Protein AF-A0A838HYB8-F1 (afdb_monomer_lite)

Sequence (153 aa):
MPITRRRFLTATGSLVGAGVVSPLLGRIPAWADATADLRPISMAMHIHASFSEGIGSMEAQLTQAAANQVDVVWWSEHDWRMSAYGYRGVVHFDAMTEKEDGLPWTWVPRTSGSLSESSGRIVTTPSSPLDPSVPGSLRVTATSKGSSVAVNR

pLDDT: mean 75.1, std 18.92, range [33.0, 96.12]

Secondary structure (DSSP, 8-state):
-PPPGGGTTTS-S-----S---S-S---PPPP---TT-----EEEEE--TTTSSS--HHHHHHHHHHTT-SEEEE---HHHHHHTT-------SSSEEEETTEEEE------SSEEEEEEEEESSS--TT-SSS--EEEEEEEESS-------

Foldseek 3Di:
DDDDPVVVPPPPDDDDDDDDDDPPPDPPDDQPPDPVPDDGAAEAAEDEAPQADDDHHPVNVVVVCVVVVHRYYHYDHDCPSVVVVQPAPDDQLPDQWDDGPNDTDHNDDDDDDAWPDKDKHKDQPPFDPPDPDSHIDIDIDTHHPDDDDDDDD

Structure (mmCIF, N/CA/C/O backbone):
data_AF-A0A838HYB8-F1
#
_entry.id   AF-A0A838HYB8-F1
#
loop_
_atom_site.group_PDB
_atom_site.id
_atom_site.type_symbol
_atom_site.label_atom_id
_atom_site.label_alt_id
_atom_site.label_comp_id
_atom_site.label_asym_id
_atom_site.label_entity_id
_atom_site.label_seq_id
_atom_site.pdbx_PDB_ins_code
_atom_site.Cartn_x
_atom_site.Cartn_y
_atom_site.Cartn_z
_atom_site.occupancy
_atom_site.B_iso_or_equiv
_atom_site.auth_seq_id
_atom_site.auth_comp_id
_atom_site.auth_asym_id
_atom_site.auth_atom_id
_atom_site.pdbx_PDB_model_num
ATOM 1 N N . MET A 1 1 ? 45.930 -5.696 3.471 1.00 39.53 1 MET A N 1
ATOM 2 C CA . MET A 1 1 ? 46.522 -5.731 2.112 1.00 39.53 1 MET A CA 1
ATOM 3 C C . MET A 1 1 ? 45.408 -6.018 1.114 1.00 39.53 1 MET A C 1
ATOM 5 O O . MET A 1 1 ? 44.707 -6.997 1.343 1.00 39.53 1 MET A O 1
ATOM 9 N N . PRO A 1 2 ? 45.174 -5.199 0.072 1.00 38.62 2 PRO A N 1
ATOM 10 C CA . PRO A 1 2 ? 44.064 -5.438 -0.843 1.00 38.62 2 PRO A CA 1
ATOM 11 C C . PRO A 1 2 ? 44.451 -6.504 -1.876 1.00 38.62 2 PRO A C 1
ATOM 13 O O . PRO A 1 2 ? 45.508 -6.430 -2.504 1.00 38.62 2 PRO A O 1
ATOM 16 N N . ILE A 1 3 ? 43.596 -7.508 -2.047 1.00 47.81 3 ILE A N 1
ATOM 17 C CA . ILE A 1 3 ? 43.774 -8.561 -3.050 1.00 47.81 3 ILE A CA 1
ATOM 18 C C . ILE A 1 3 ? 43.253 -8.023 -4.387 1.00 47.81 3 ILE A C 1
ATOM 20 O O . ILE A 1 3 ? 42.082 -7.680 -4.516 1.00 47.81 3 ILE A O 1
ATOM 24 N N . THR A 1 4 ? 44.128 -7.917 -5.386 1.00 60.09 4 THR A N 1
ATOM 25 C CA . THR A 1 4 ? 43.787 -7.433 -6.734 1.00 60.09 4 THR A CA 1
ATOM 26 C C . THR A 1 4 ? 43.561 -8.594 -7.706 1.00 60.09 4 THR A C 1
ATOM 28 O O . THR A 1 4 ? 44.244 -9.619 -7.643 1.00 60.09 4 THR A O 1
ATOM 31 N N . ARG A 1 5 ? 42.632 -8.393 -8.658 1.00 55.97 5 ARG A N 1
ATOM 32 C CA . ARG A 1 5 ? 42.111 -9.371 -9.646 1.00 55.97 5 ARG A CA 1
ATOM 33 C C . ARG A 1 5 ? 43.174 -10.175 -10.414 1.00 55.97 5 ARG A C 1
ATOM 35 O O . ARG A 1 5 ? 42.889 -11.267 -10.891 1.00 55.97 5 ARG A O 1
ATOM 42 N N . ARG A 1 6 ? 44.410 -9.677 -10.508 1.00 47.44 6 ARG A N 1
ATOM 43 C CA . ARG A 1 6 ? 45.518 -10.338 -11.217 1.00 47.44 6 ARG A CA 1
ATOM 44 C C . ARG A 1 6 ? 46.137 -11.529 -10.483 1.00 47.44 6 ARG A C 1
ATOM 46 O O . ARG A 1 6 ? 46.764 -12.344 -11.142 1.00 47.44 6 ARG A O 1
ATOM 53 N N . ARG A 1 7 ? 45.958 -11.662 -9.163 1.00 46.03 7 ARG A N 1
ATOM 54 C CA . ARG A 1 7 ? 46.502 -12.803 -8.397 1.00 46.03 7 ARG A CA 1
ATOM 55 C C . ARG A 1 7 ? 45.581 -14.024 -8.337 1.00 46.03 7 ARG A C 1
ATOM 57 O O . ARG A 1 7 ? 46.037 -15.084 -7.933 1.00 46.03 7 ARG A O 1
ATOM 64 N N . PHE A 1 8 ? 44.323 -13.904 -8.765 1.00 49.38 8 PHE A N 1
ATOM 65 C CA . PHE A 1 8 ? 43.391 -15.038 -8.784 1.00 49.38 8 PHE A CA 1
ATOM 66 C C . PHE A 1 8 ? 43.544 -15.912 -10.044 1.00 49.38 8 PHE A C 1
ATOM 68 O O . PHE A 1 8 ? 43.285 -17.107 -10.002 1.00 49.38 8 PHE A O 1
ATOM 75 N N . LEU A 1 9 ? 44.030 -15.342 -11.153 1.00 46.84 9 LEU A N 1
ATOM 76 C CA . LEU A 1 9 ? 44.108 -16.029 -12.451 1.00 46.84 9 LEU A CA 1
ATOM 77 C C . LEU A 1 9 ? 45.409 -16.814 -12.698 1.00 46.84 9 LEU A C 1
ATOM 79 O O . LEU A 1 9 ? 45.526 -17.470 -13.724 1.00 46.84 9 LEU A O 1
ATOM 83 N N . THR A 1 10 ? 46.388 -16.780 -11.788 1.00 40.00 10 THR A N 1
ATOM 84 C CA . THR A 1 10 ? 47.662 -17.513 -11.965 1.00 40.00 10 THR A CA 1
ATOM 85 C C . THR A 1 10 ? 47.706 -18.859 -11.227 1.00 40.00 10 THR A C 1
ATOM 87 O O . THR A 1 10 ? 48.697 -19.571 -11.330 1.00 40.00 10 THR A O 1
ATOM 90 N N . ALA A 1 11 ? 46.649 -19.245 -10.503 1.00 41.09 11 ALA A N 1
ATOM 91 C CA . ALA A 1 11 ? 46.620 -20.487 -9.717 1.00 41.09 11 ALA A CA 1
ATOM 92 C C . ALA A 1 11 ? 45.979 -21.690 -10.443 1.00 41.09 11 ALA A C 1
ATOM 94 O O . ALA A 1 11 ? 45.795 -22.743 -9.839 1.00 41.09 11 ALA A O 1
ATOM 95 N N . THR A 1 12 ? 45.637 -21.564 -11.728 1.00 45.94 12 THR A N 1
ATOM 96 C CA . THR A 1 12 ? 45.002 -22.633 -12.524 1.00 45.94 12 THR A CA 1
ATOM 97 C C . THR A 1 12 ? 45.926 -23.065 -13.660 1.00 45.94 12 THR A C 1
ATOM 99 O O . THR A 1 12 ? 45.628 -22.920 -14.839 1.00 45.94 12 THR A O 1
ATOM 102 N N . GLY A 1 13 ? 47.108 -23.557 -13.302 1.00 43.03 13 GLY A N 1
ATOM 103 C CA . GLY A 1 13 ? 48.077 -24.063 -14.265 1.00 43.03 13 GLY A CA 1
ATOM 104 C C . GLY A 1 13 ? 48.825 -25.259 -13.703 1.00 43.03 13 GLY A C 1
ATOM 105 O O . GLY A 1 13 ? 49.818 -25.078 -13.010 1.00 43.03 13 GLY A O 1
ATOM 106 N N . SER A 1 14 ? 48.386 -26.454 -14.106 1.00 44.38 14 SER A N 1
ATOM 107 C CA . SER A 1 14 ? 49.085 -27.749 -13.997 1.00 44.38 14 SER A CA 1
ATOM 108 C C . SER A 1 14 ? 48.847 -28.557 -12.717 1.00 44.38 14 SER A C 1
ATOM 110 O O . SER A 1 14 ? 49.576 -28.422 -11.745 1.00 44.38 14 SER A O 1
ATOM 112 N N . LEU A 1 15 ? 47.894 -29.494 -12.778 1.00 40.97 15 LEU A N 1
ATOM 113 C CA . LEU A 1 15 ? 47.972 -30.794 -12.098 1.00 40.97 15 LEU A CA 1
ATOM 114 C C . LEU A 1 15 ? 47.163 -31.810 -12.922 1.00 40.97 15 LEU A C 1
ATOM 116 O O . LEU A 1 15 ? 45.943 -31.904 -12.829 1.00 40.97 15 LEU A O 1
ATOM 120 N N . VAL A 1 16 ? 47.875 -32.529 -13.790 1.00 46.09 16 VAL A N 1
ATOM 121 C CA . VAL A 1 16 ? 47.418 -33.772 -14.418 1.00 46.09 16 VAL A CA 1
ATOM 122 C C . VAL A 1 16 ? 47.625 -34.872 -13.377 1.00 46.09 16 VAL A C 1
ATOM 124 O O . VAL A 1 16 ? 48.760 -35.155 -13.006 1.00 46.09 16 VAL A O 1
ATOM 127 N N . GLY A 1 17 ? 46.544 -35.463 -12.873 1.00 36.00 17 GLY A N 1
ATOM 128 C CA . GLY A 1 17 ? 46.604 -36.551 -11.898 1.00 36.00 17 GLY A CA 1
ATOM 129 C C . GLY A 1 17 ? 45.215 -37.116 -11.627 1.00 36.00 1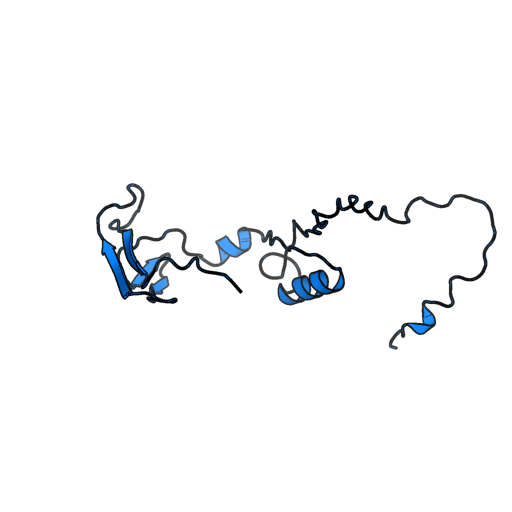7 GLY A C 1
ATOM 130 O O . GLY A 1 17 ? 44.332 -36.407 -11.159 1.00 36.00 17 GLY A O 1
ATOM 131 N N . ALA A 1 18 ? 45.013 -38.377 -11.994 1.00 46.50 18 ALA A N 1
ATOM 132 C CA . ALA A 1 18 ? 43.757 -39.103 -11.874 1.00 46.50 18 ALA A CA 1
ATOM 133 C C . ALA A 1 18 ? 43.255 -39.197 -10.420 1.00 46.50 18 ALA A C 1
ATOM 135 O O . ALA A 1 18 ? 44.038 -39.471 -9.515 1.00 46.50 18 ALA A O 1
ATOM 136 N N . GLY A 1 19 ? 41.937 -39.072 -10.225 1.00 42.81 19 GLY A N 1
ATOM 137 C CA . GLY A 1 19 ? 41.265 -39.502 -8.995 1.00 42.81 19 GLY A CA 1
ATOM 138 C C . GLY A 1 19 ? 40.266 -38.494 -8.429 1.00 42.81 19 GLY A C 1
ATOM 139 O O . GLY A 1 19 ? 40.649 -37.545 -7.762 1.00 42.81 19 GLY A O 1
ATOM 140 N N . VAL A 1 20 ? 38.978 -38.779 -8.643 1.00 45.47 20 VAL A N 1
ATOM 141 C CA . VAL A 1 20 ? 37.815 -38.243 -7.908 1.00 45.47 20 VAL A CA 1
ATOM 142 C C . VAL A 1 20 ? 37.627 -36.721 -7.989 1.00 45.47 20 VAL A C 1
ATOM 144 O O . VAL A 1 20 ? 37.879 -35.974 -7.047 1.00 45.47 20 VAL A O 1
ATOM 147 N N . VAL A 1 21 ? 37.080 -36.255 -9.114 1.00 41.66 21 VAL A N 1
ATOM 148 C CA . VAL A 1 21 ? 36.524 -34.899 -9.205 1.00 41.66 21 VAL A CA 1
ATOM 149 C C . VAL A 1 21 ? 35.133 -34.920 -8.567 1.00 41.66 21 VAL A C 1
ATOM 151 O O . VAL A 1 21 ? 34.174 -35.410 -9.161 1.00 41.66 21 VAL A O 1
ATOM 154 N N . SER A 1 22 ? 35.031 -34.426 -7.332 1.00 44.16 22 SER A N 1
ATOM 155 C CA . SER A 1 22 ? 33.752 -34.104 -6.688 1.00 44.16 22 SER A CA 1
ATOM 156 C C . SER A 1 22 ? 32.869 -33.274 -7.632 1.00 44.16 22 SER A C 1
ATOM 158 O O . SER A 1 22 ? 33.348 -32.266 -8.158 1.00 44.16 22 SER A O 1
ATOM 160 N N . PRO A 1 23 ? 31.575 -33.596 -7.811 1.00 42.75 23 PRO A N 1
ATOM 161 C CA . PRO A 1 23 ? 30.665 -32.841 -8.671 1.00 42.75 23 PRO A CA 1
ATOM 162 C C . PRO A 1 23 ? 30.150 -31.574 -7.961 1.00 42.75 23 PRO A C 1
ATOM 164 O O . PRO A 1 23 ? 28.958 -31.285 -7.963 1.00 42.75 23 PRO A O 1
ATOM 167 N N . LEU A 1 24 ? 31.046 -30.826 -7.309 1.00 46.12 24 LEU A N 1
ATOM 168 C CA . LEU A 1 24 ? 30.739 -29.562 -6.627 1.00 46.12 24 LEU A CA 1
ATOM 169 C C . LEU A 1 24 ? 30.962 -28.334 -7.522 1.00 46.12 24 LEU A C 1
ATOM 171 O O . LEU A 1 24 ? 30.778 -27.205 -7.073 1.00 46.12 24 LEU A O 1
ATOM 175 N N . LEU A 1 25 ? 31.308 -28.533 -8.798 1.00 46.91 25 LEU A N 1
ATOM 176 C CA . LEU A 1 25 ? 31.122 -27.501 -9.813 1.00 46.91 25 LEU A CA 1
ATOM 177 C C . LEU A 1 25 ? 29.619 -27.382 -10.045 1.00 46.91 25 LEU A C 1
ATOM 179 O O . LEU A 1 25 ? 29.008 -28.226 -10.699 1.00 46.91 25 LEU A O 1
ATOM 183 N N . GLY A 1 26 ? 29.044 -26.382 -9.378 1.00 46.19 26 GLY A N 1
ATOM 184 C CA . GLY A 1 26 ? 27.619 -26.125 -9.294 1.00 46.19 26 GLY A CA 1
ATOM 185 C C . GLY A 1 26 ? 26.919 -26.332 -10.627 1.00 46.19 26 GLY A C 1
ATOM 186 O O . GLY A 1 26 ? 27.376 -25.870 -11.672 1.00 46.19 26 GLY A O 1
ATOM 187 N N . ARG A 1 27 ? 25.781 -27.025 -10.561 1.00 43.72 27 ARG A N 1
ATOM 188 C CA . ARG A 1 27 ? 24.764 -26.987 -11.605 1.00 43.72 27 ARG A CA 1
ATOM 189 C C . ARG A 1 27 ? 24.433 -25.519 -11.863 1.00 43.72 27 ARG A C 1
ATOM 191 O O . ARG A 1 27 ? 23.619 -24.939 -11.154 1.00 43.72 27 ARG A O 1
ATOM 198 N N . ILE A 1 28 ? 25.076 -24.919 -12.858 1.00 51.69 28 ILE A N 1
ATOM 199 C CA . ILE A 1 28 ? 24.524 -23.748 -13.520 1.00 51.69 28 ILE A CA 1
ATOM 200 C C . ILE A 1 28 ? 23.222 -24.278 -14.125 1.00 51.69 28 ILE A C 1
ATOM 202 O O . ILE A 1 28 ? 23.294 -25.229 -14.912 1.00 51.69 28 ILE A O 1
ATOM 206 N N . PRO A 1 29 ? 22.038 -23.801 -13.700 1.00 51.75 29 PRO A N 1
ATOM 207 C CA . PRO A 1 29 ? 20.803 -24.243 -14.319 1.00 51.75 29 PRO A CA 1
ATOM 208 C C . PRO A 1 29 ? 20.934 -23.985 -15.818 1.00 51.75 29 PRO A C 1
ATOM 210 O O . PRO A 1 29 ? 21.337 -22.897 -16.234 1.00 51.75 29 PRO A O 1
ATOM 213 N N . ALA A 1 30 ? 20.673 -25.016 -16.622 1.00 57.97 30 ALA A N 1
ATOM 214 C CA . ALA A 1 30 ? 20.551 -24.834 -18.055 1.00 57.97 30 ALA A CA 1
ATOM 215 C C . ALA A 1 30 ? 19.468 -23.772 -18.261 1.00 57.97 30 ALA A C 1
ATOM 217 O O . ALA A 1 30 ? 18.333 -23.945 -17.813 1.00 57.97 30 ALA A O 1
ATOM 218 N N . TRP A 1 31 ? 19.853 -22.642 -18.850 1.00 60.50 31 TRP A N 1
ATOM 219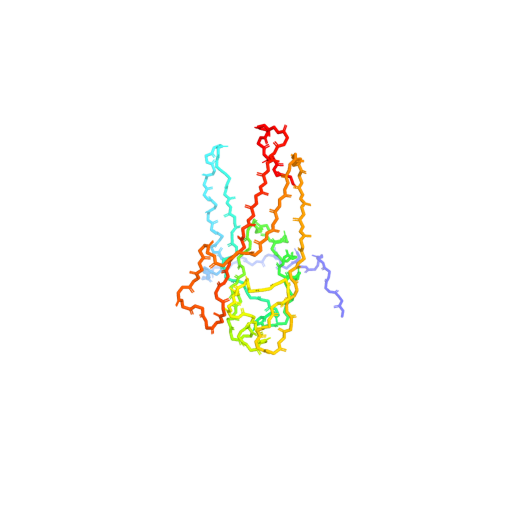 C CA . TRP A 1 31 ? 18.904 -21.611 -19.232 1.00 60.50 31 TRP A CA 1
ATOM 220 C C . TRP A 1 31 ? 17.924 -22.270 -20.199 1.00 60.50 31 TRP A C 1
ATOM 222 O O . TRP A 1 31 ? 18.353 -22.974 -21.115 1.00 60.50 31 TRP A O 1
ATOM 232 N N . ALA A 1 32 ? 16.623 -22.117 -19.951 1.00 58.91 32 ALA A N 1
ATOM 233 C CA . ALA A 1 32 ? 15.617 -22.587 -20.892 1.00 58.91 32 ALA A CA 1
ATOM 234 C C . ALA A 1 32 ? 15.929 -21.979 -22.264 1.00 58.91 32 ALA A C 1
ATOM 236 O O . ALA A 1 32 ? 16.175 -20.772 -22.349 1.00 58.91 32 ALA A O 1
ATOM 237 N N . ASP A 1 33 ? 15.960 -22.814 -23.304 1.00 57.44 33 ASP A N 1
ATOM 238 C CA . ASP A 1 33 ? 16.176 -22.347 -24.668 1.00 57.44 33 ASP A CA 1
ATOM 239 C C . ASP A 1 33 ? 15.067 -21.346 -24.994 1.00 57.44 33 ASP A C 1
ATOM 241 O O . ASP A 1 33 ? 13.877 -21.677 -25.011 1.00 57.44 33 ASP A O 1
ATOM 245 N N . ALA A 1 34 ? 15.462 -20.091 -25.176 1.00 57.53 34 ALA A N 1
ATOM 246 C CA . ALA A 1 34 ? 14.570 -19.044 -25.616 1.00 57.53 34 ALA A CA 1
ATOM 247 C C . ALA A 1 34 ? 14.118 -19.396 -27.036 1.00 57.53 34 ALA A C 1
ATOM 249 O O . ALA A 1 34 ? 14.860 -19.204 -27.999 1.00 57.53 34 ALA A O 1
ATOM 250 N N . THR A 1 35 ? 12.886 -19.881 -27.208 1.00 59.59 35 THR A N 1
ATOM 251 C CA . THR A 1 35 ? 12.192 -19.653 -28.483 1.00 59.59 35 THR A CA 1
ATOM 252 C C . THR A 1 35 ? 12.244 -18.149 -28.755 1.00 59.59 35 THR A C 1
ATOM 254 O O . THR A 1 35 ? 12.127 -17.390 -27.796 1.00 59.59 35 THR A O 1
ATOM 257 N N . ALA A 1 36 ? 12.416 -17.709 -30.007 1.00 63.03 36 ALA A N 1
ATOM 258 C CA . ALA A 1 36 ? 12.723 -16.310 -30.361 1.00 63.03 36 ALA A CA 1
ATOM 259 C C . ALA A 1 36 ? 11.813 -15.234 -29.715 1.00 63.03 36 ALA A C 1
ATOM 261 O O . ALA A 1 36 ? 12.222 -14.080 -29.609 1.00 63.03 36 ALA A O 1
ATOM 262 N N . ASP A 1 37 ? 10.632 -15.624 -29.226 1.00 73.12 37 ASP A N 1
ATOM 263 C CA . ASP A 1 37 ? 9.641 -14.752 -28.596 1.00 73.12 37 ASP A CA 1
ATOM 264 C C . ASP A 1 37 ? 9.620 -14.781 -27.049 1.00 73.12 37 ASP A C 1
ATOM 266 O O . ASP A 1 37 ? 8.867 -14.024 -26.437 1.00 73.12 37 ASP A O 1
ATOM 270 N N . LEU A 1 38 ? 10.421 -15.625 -26.383 1.00 74.38 38 LEU A N 1
ATOM 271 C CA . LEU A 1 38 ? 10.435 -15.762 -24.918 1.00 74.38 38 LEU A CA 1
ATOM 272 C C . LEU A 1 38 ? 11.831 -15.522 -24.342 1.00 74.38 38 LEU A C 1
ATOM 274 O O . LEU A 1 38 ? 12.772 -16.259 -24.618 1.00 74.38 38 LEU A O 1
ATOM 278 N N . ARG A 1 39 ? 11.955 -14.511 -23.476 1.00 81.62 39 ARG A N 1
ATOM 279 C CA . ARG A 1 39 ? 13.185 -14.228 -22.725 1.00 81.62 39 ARG A CA 1
ATOM 280 C C . ARG A 1 39 ? 13.160 -14.980 -21.386 1.00 81.62 39 ARG A C 1
ATOM 282 O O . ARG A 1 39 ? 12.192 -14.803 -20.646 1.00 81.62 39 ARG A O 1
ATOM 289 N N . PRO A 1 40 ? 14.196 -15.760 -21.025 1.00 83.25 40 PRO A N 1
ATOM 290 C CA . PRO A 1 40 ? 14.297 -16.329 -19.685 1.00 83.25 40 PRO A CA 1
ATOM 291 C C . PRO A 1 40 ? 14.408 -15.206 -18.645 1.00 83.25 40 PRO A C 1
ATOM 293 O O . PRO A 1 40 ? 15.128 -14.232 -18.860 1.00 83.25 40 PRO A O 1
ATOM 296 N N . ILE A 1 41 ? 13.683 -15.348 -17.534 1.00 88.88 41 ILE A N 1
ATOM 297 C CA . ILE A 1 41 ? 13.645 -14.381 -16.430 1.00 88.88 41 ILE A CA 1
ATOM 298 C C . ILE A 1 41 ? 14.234 -15.040 -15.184 1.00 88.88 41 ILE A C 1
ATOM 300 O O . ILE A 1 41 ? 13.741 -16.075 -14.734 1.00 88.88 41 ILE A O 1
ATOM 304 N N . SER A 1 42 ? 15.270 -14.428 -14.618 1.00 92.19 42 SER A N 1
ATOM 305 C CA . SER A 1 42 ? 15.853 -14.828 -13.339 1.00 92.19 42 SER A CA 1
ATOM 306 C C . SER A 1 42 ? 15.142 -14.121 -12.185 1.00 92.19 42 SER A C 1
ATOM 308 O O . SER A 1 42 ? 14.942 -12.906 -12.219 1.00 92.19 42 SER A O 1
ATOM 310 N N . MET A 1 43 ? 14.752 -14.866 -11.150 1.00 96.12 43 MET A N 1
ATOM 311 C CA . MET A 1 43 ? 13.983 -14.331 -10.023 1.00 96.12 43 MET A CA 1
ATOM 312 C C . MET A 1 43 ? 14.601 -14.736 -8.685 1.00 96.12 43 MET A C 1
ATOM 314 O O . MET A 1 43 ? 14.819 -15.919 -8.428 1.00 96.12 43 MET A O 1
ATOM 318 N N . ALA A 1 44 ? 14.816 -13.764 -7.802 1.00 94.94 44 ALA A N 1
ATOM 319 C CA . ALA A 1 44 ? 15.108 -14.000 -6.394 1.00 94.94 44 ALA A CA 1
ATOM 320 C C . ALA A 1 44 ? 13.791 -13.962 -5.612 1.00 94.94 44 ALA A C 1
ATOM 322 O O . ALA A 1 44 ? 13.219 -12.896 -5.408 1.00 94.94 44 ALA A O 1
ATOM 323 N N . MET A 1 45 ? 13.276 -15.133 -5.233 1.00 95.75 45 MET A N 1
ATOM 324 C CA . MET A 1 45 ? 11.909 -15.270 -4.703 1.00 95.75 45 MET A CA 1
ATOM 325 C C . MET A 1 45 ? 11.791 -15.186 -3.179 1.00 95.75 45 MET A C 1
ATOM 327 O O . MET A 1 45 ? 10.687 -15.066 -2.661 1.00 95.75 45 MET A O 1
ATOM 331 N N . HIS A 1 46 ? 12.907 -15.307 -2.468 1.00 93.31 46 HIS A N 1
ATOM 332 C CA . HIS A 1 46 ? 12.927 -15.375 -1.013 1.00 93.31 46 HIS A CA 1
ATOM 333 C C . HIS A 1 46 ? 14.150 -14.607 -0.518 1.00 93.31 46 HIS A C 1
ATOM 335 O O . HIS A 1 46 ? 15.248 -15.158 -0.416 1.00 93.31 46 HIS A O 1
ATOM 341 N N . ILE A 1 47 ? 13.977 -13.303 -0.314 1.00 90.75 47 ILE A N 1
ATOM 342 C CA . ILE A 1 47 ? 15.029 -12.392 0.130 1.00 90.75 47 ILE A CA 1
ATOM 343 C C . ILE A 1 47 ? 14.535 -11.629 1.353 1.00 90.75 47 ILE A C 1
ATOM 345 O O . ILE A 1 47 ? 13.455 -11.037 1.338 1.00 90.75 47 ILE A O 1
ATOM 349 N N . HIS A 1 48 ? 15.393 -11.593 2.368 1.00 90.81 48 HIS A N 1
ATOM 350 C CA . HIS A 1 48 ? 15.258 -10.727 3.530 1.00 90.81 48 HIS A CA 1
ATOM 351 C C . HIS A 1 48 ? 16.352 -9.655 3.514 1.00 90.81 48 HIS A C 1
ATOM 353 O O . HIS A 1 48 ? 17.478 -9.869 3.041 1.00 90.81 48 HIS A O 1
ATOM 359 N N . ALA A 1 49 ? 16.020 -8.500 4.060 1.00 87.19 49 ALA A N 1
ATOM 360 C CA . ALA A 1 49 ? 16.905 -7.388 4.332 1.00 87.19 49 ALA A CA 1
ATOM 361 C C . ALA A 1 49 ? 16.711 -6.928 5.783 1.00 87.19 49 ALA A C 1
ATOM 363 O O . ALA A 1 49 ? 15.924 -7.480 6.552 1.00 87.19 49 ALA A O 1
ATOM 364 N N . SER A 1 50 ? 17.399 -5.848 6.148 1.00 84.44 50 SER A N 1
ATOM 365 C CA . SER A 1 50 ? 17.429 -5.262 7.492 1.00 84.44 50 SER A CA 1
ATOM 366 C C . SER A 1 50 ? 16.052 -4.987 8.105 1.00 84.44 50 SER A C 1
ATOM 368 O O . SER A 1 50 ? 15.940 -4.767 9.311 1.00 84.44 50 SER A O 1
ATOM 370 N N . PHE A 1 51 ? 15.009 -4.974 7.281 1.00 75.38 51 PHE A N 1
ATOM 371 C CA . PHE A 1 51 ? 13.635 -4.773 7.690 1.00 75.38 51 PHE A CA 1
ATOM 372 C C . PHE A 1 51 ? 13.095 -5.903 8.576 1.00 75.38 51 PHE A C 1
ATOM 374 O O . PHE A 1 51 ? 12.395 -5.609 9.538 1.00 75.38 51 PHE A O 1
ATOM 381 N N . SER A 1 52 ? 13.496 -7.158 8.357 1.00 75.31 52 SER A N 1
ATOM 382 C CA . SER A 1 52 ? 13.166 -8.278 9.248 1.00 75.31 52 SER A CA 1
ATOM 383 C C . SER A 1 52 ? 14.366 -9.119 9.674 1.00 75.31 52 SER A C 1
ATOM 385 O O . SER A 1 52 ? 14.353 -9.639 10.786 1.00 75.31 52 SER A O 1
ATOM 387 N N . GLU A 1 53 ? 15.426 -9.225 8.866 1.00 70.94 53 GLU A N 1
ATOM 388 C CA . GLU A 1 53 ? 16.545 -10.125 9.155 1.00 70.94 53 GLU A CA 1
ATOM 389 C C . GLU A 1 53 ? 17.886 -9.649 8.573 1.00 70.94 53 GLU A C 1
ATOM 391 O O . GLU A 1 53 ? 17.981 -9.062 7.499 1.00 70.94 53 GLU A O 1
ATOM 396 N N . GLY A 1 54 ? 18.971 -9.948 9.288 1.00 69.69 54 GLY A N 1
ATOM 397 C CA . GLY A 1 54 ? 20.327 -9.701 8.808 1.00 69.69 54 GLY A CA 1
ATOM 398 C C . GLY A 1 54 ? 20.769 -8.234 8.857 1.00 69.69 54 GLY A C 1
ATOM 399 O O . GLY A 1 54 ? 20.076 -7.344 9.347 1.00 69.69 54 GLY A O 1
ATOM 400 N N . ILE A 1 55 ? 21.994 -8.004 8.379 1.00 78.12 55 ILE A N 1
ATOM 401 C CA . ILE A 1 55 ? 22.679 -6.697 8.394 1.00 78.12 55 ILE A CA 1
ATOM 402 C C . ILE A 1 55 ? 22.670 -5.989 7.028 1.00 78.12 55 ILE A C 1
ATOM 404 O O . ILE A 1 55 ? 23.184 -4.880 6.907 1.00 78.12 55 ILE A O 1
ATOM 408 N N . GLY A 1 56 ? 22.136 -6.634 5.986 1.00 75.75 56 GLY A N 1
ATOM 409 C CA . GLY A 1 56 ? 22.095 -6.087 4.629 1.00 75.75 56 GLY A CA 1
ATOM 410 C C . GLY A 1 56 ? 20.894 -5.168 4.425 1.00 75.75 56 GLY A C 1
ATOM 411 O O . GLY A 1 56 ? 19.781 -5.528 4.790 1.00 75.75 56 GLY A O 1
ATOM 412 N N . SER A 1 57 ? 21.092 -3.993 3.828 1.00 86.50 57 SER A N 1
ATOM 413 C CA . SER A 1 57 ? 19.985 -3.108 3.443 1.00 86.50 57 SER A CA 1
ATOM 414 C C . SER A 1 57 ? 19.263 -3.623 2.191 1.00 86.50 57 SER A C 1
ATOM 416 O O . SER A 1 57 ? 19.835 -4.380 1.402 1.00 86.50 57 SER A O 1
ATOM 418 N N . MET A 1 58 ? 18.025 -3.168 1.954 1.00 90.62 58 MET A N 1
ATOM 419 C CA . MET A 1 58 ? 17.340 -3.438 0.678 1.00 90.62 58 MET A CA 1
ATOM 420 C C . MET A 1 58 ? 18.160 -2.932 -0.518 1.00 90.62 58 MET A C 1
ATOM 422 O O . MET A 1 58 ? 18.240 -3.594 -1.546 1.00 90.62 58 MET A O 1
ATOM 426 N N . GLU A 1 59 ? 18.838 -1.793 -0.367 1.00 93.06 59 GLU A N 1
ATOM 427 C CA . GLU A 1 59 ? 19.739 -1.249 -1.387 1.00 93.06 59 GLU A CA 1
ATOM 428 C C . GLU A 1 59 ? 20.924 -2.184 -1.677 1.00 93.06 59 GLU A C 1
ATOM 430 O O . GLU A 1 59 ? 21.274 -2.405 -2.839 1.00 93.06 59 GLU A O 1
ATOM 435 N N . ALA A 1 60 ? 21.515 -2.792 -0.644 1.00 90.38 60 ALA A N 1
ATOM 436 C CA . ALA A 1 60 ? 22.580 -3.773 -0.821 1.00 90.38 60 ALA A CA 1
ATOM 437 C C . ALA A 1 60 ? 22.075 -5.018 -1.569 1.00 90.38 60 ALA A C 1
ATOM 439 O O . ALA A 1 60 ? 22.758 -5.506 -2.469 1.00 90.38 60 ALA A O 1
ATOM 440 N N . GLN A 1 61 ? 20.865 -5.490 -1.256 1.00 93.00 61 GLN A N 1
ATOM 441 C CA . GLN A 1 61 ? 20.235 -6.618 -1.948 1.00 93.00 61 GLN A CA 1
ATOM 442 C C . GLN A 1 61 ? 19.927 -6.297 -3.421 1.00 93.00 61 GLN A C 1
ATOM 444 O O . GLN A 1 61 ? 20.225 -7.106 -4.298 1.00 93.00 61 GLN A O 1
ATOM 449 N N . LEU A 1 62 ? 19.436 -5.091 -3.727 1.00 93.94 62 LEU A N 1
ATOM 450 C CA . LEU A 1 62 ? 19.239 -4.634 -5.110 1.00 93.94 62 LEU A CA 1
ATOM 451 C C . LEU A 1 62 ? 20.564 -4.496 -5.870 1.00 93.94 62 LEU A C 1
ATOM 453 O O . LEU A 1 62 ? 20.657 -4.886 -7.033 1.00 93.94 62 LEU A O 1
ATOM 457 N N . THR A 1 63 ? 21.612 -4.002 -5.206 1.00 95.38 63 THR A N 1
ATOM 458 C CA . THR A 1 63 ? 22.961 -3.920 -5.786 1.00 95.38 63 THR A CA 1
ATOM 459 C C . THR A 1 63 ? 23.484 -5.310 -6.152 1.00 95.38 63 THR A C 1
ATOM 461 O O . THR A 1 63 ? 24.040 -5.500 -7.234 1.00 95.38 63 THR A O 1
ATOM 464 N N . GLN A 1 64 ? 23.274 -6.304 -5.283 1.00 93.69 64 GLN A N 1
ATOM 465 C CA . GLN A 1 64 ? 23.638 -7.692 -5.570 1.00 93.69 64 GLN A CA 1
ATOM 466 C C . GLN A 1 64 ? 22.777 -8.298 -6.681 1.00 93.69 64 GLN A C 1
ATOM 468 O O . GLN A 1 64 ? 23.322 -8.963 -7.559 1.00 93.69 64 GLN A O 1
ATOM 473 N N . ALA A 1 65 ? 21.468 -8.040 -6.705 1.00 94.56 65 ALA A N 1
ATOM 474 C CA . ALA A 1 65 ? 20.586 -8.497 -7.777 1.00 94.56 65 ALA A CA 1
ATOM 475 C C . ALA A 1 65 ? 21.052 -7.978 -9.149 1.00 94.56 65 ALA A C 1
ATOM 477 O O . ALA A 1 65 ? 21.200 -8.762 -10.088 1.00 94.56 65 ALA A O 1
ATOM 478 N N . ALA A 1 66 ? 21.400 -6.689 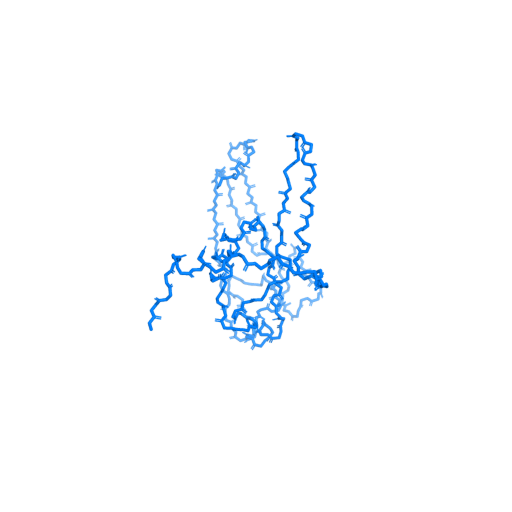-9.235 1.00 94.50 66 ALA A N 1
ATOM 479 C CA . ALA A 1 66 ? 21.949 -6.084 -10.446 1.00 94.50 66 ALA A CA 1
ATOM 480 C C . ALA A 1 66 ? 23.298 -6.705 -10.849 1.00 94.50 66 ALA A C 1
ATOM 482 O O . ALA A 1 66 ? 23.505 -7.039 -12.016 1.00 94.50 66 ALA A O 1
ATOM 483 N N . ALA A 1 67 ? 24.205 -6.912 -9.889 1.00 95.50 67 ALA A N 1
ATOM 484 C CA . ALA A 1 67 ? 25.512 -7.520 -10.144 1.00 95.50 67 ALA A CA 1
ATOM 485 C C . ALA A 1 67 ? 25.425 -8.984 -10.621 1.00 95.50 67 ALA A C 1
ATOM 487 O O . ALA A 1 67 ? 26.328 -9.448 -11.315 1.00 95.50 67 ALA A O 1
ATOM 488 N N . ASN A 1 68 ? 24.348 -9.694 -10.269 1.00 94.00 68 ASN A N 1
ATOM 489 C CA . ASN A 1 68 ? 24.128 -11.106 -10.596 1.00 94.00 68 ASN A CA 1
ATOM 490 C C . ASN A 1 68 ? 23.064 -11.328 -11.687 1.00 94.00 68 ASN A C 1
ATOM 492 O O . ASN A 1 68 ? 22.646 -12.464 -11.896 1.00 94.00 68 ASN A O 1
ATOM 496 N N . GLN A 1 69 ? 22.633 -10.271 -12.387 1.00 94.06 69 GLN A N 1
ATOM 497 C CA . GLN A 1 69 ? 21.652 -10.351 -13.480 1.00 94.06 69 GLN A CA 1
ATOM 498 C C . GLN A 1 69 ? 20.325 -11.022 -13.067 1.00 94.06 69 GLN A C 1
ATOM 500 O O . GLN A 1 69 ? 19.737 -11.791 -13.825 1.00 94.06 69 GLN A O 1
ATOM 505 N N . VAL A 1 70 ? 19.855 -10.741 -11.849 1.00 95.88 70 VAL A N 1
ATOM 506 C CA . VAL A 1 70 ? 18.509 -11.118 -11.400 1.00 95.88 70 VAL A CA 1
ATOM 507 C C . VAL A 1 70 ? 17.517 -10.086 -11.936 1.00 95.88 70 VAL A C 1
ATOM 509 O O . VAL A 1 70 ? 17.660 -8.896 -11.665 1.00 95.88 70 VAL A O 1
ATOM 512 N N . ASP A 1 71 ? 16.512 -10.533 -12.689 1.00 95.19 71 ASP A N 1
ATOM 513 C CA . ASP A 1 71 ? 15.519 -9.656 -13.318 1.00 95.19 71 ASP A CA 1
ATOM 514 C C . ASP A 1 71 ? 14.431 -9.193 -12.335 1.00 95.19 71 ASP A C 1
ATOM 516 O O . ASP A 1 71 ? 13.904 -8.091 -12.478 1.00 95.19 71 ASP A O 1
ATOM 520 N N . VAL A 1 72 ? 14.069 -10.028 -11.351 1.00 95.88 72 VAL A N 1
ATOM 521 C CA . VAL A 1 72 ? 12.991 -9.742 -10.386 1.00 95.88 72 VAL A CA 1
ATOM 522 C C . VAL A 1 72 ? 13.408 -10.122 -8.969 1.00 95.88 72 VAL A C 1
ATOM 524 O O . VAL A 1 72 ? 13.911 -11.221 -8.734 1.00 95.88 72 VAL A O 1
ATOM 527 N N . VAL A 1 73 ? 13.143 -9.235 -8.010 1.00 94.69 73 VAL A N 1
ATOM 528 C CA . VAL A 1 73 ? 13.337 -9.483 -6.575 1.00 94.69 73 VAL A CA 1
ATOM 529 C C . VAL A 1 73 ? 11.984 -9.479 -5.873 1.00 94.69 73 VAL A C 1
ATOM 531 O O . VAL A 1 73 ? 11.211 -8.533 -6.020 1.00 94.69 73 VAL A O 1
ATOM 534 N N . TRP A 1 74 ? 11.726 -10.521 -5.087 1.00 94.06 74 TRP A N 1
ATOM 535 C CA . TRP A 1 74 ? 10.566 -10.648 -4.212 1.00 94.06 74 TRP A CA 1
ATOM 536 C C . TRP A 1 74 ? 11.024 -10.580 -2.755 1.00 94.06 74 TRP A C 1
ATOM 538 O O . TRP A 1 74 ? 11.749 -11.453 -2.275 1.00 94.06 74 TRP A O 1
ATOM 548 N N . TRP A 1 75 ? 10.606 -9.528 -2.058 1.00 90.19 75 TRP A N 1
ATOM 549 C CA . TRP A 1 75 ? 10.872 -9.367 -0.631 1.00 90.19 75 TRP A CA 1
ATOM 550 C C . TRP A 1 75 ? 9.948 -10.274 0.174 1.00 90.19 75 TRP A C 1
ATOM 552 O O . TRP A 1 75 ? 8.733 -10.246 -0.019 1.00 90.19 75 TRP A O 1
ATOM 562 N N . SER A 1 76 ? 10.522 -11.050 1.085 1.00 89.88 76 SER A N 1
ATOM 563 C CA . SER A 1 76 ? 9.803 -12.010 1.927 1.00 89.88 76 SER A CA 1
ATOM 564 C C . SER A 1 76 ? 10.050 -11.740 3.408 1.00 89.88 76 SER A C 1
ATOM 566 O O . SER A 1 76 ? 10.283 -12.663 4.177 1.00 89.88 76 SER A O 1
ATOM 568 N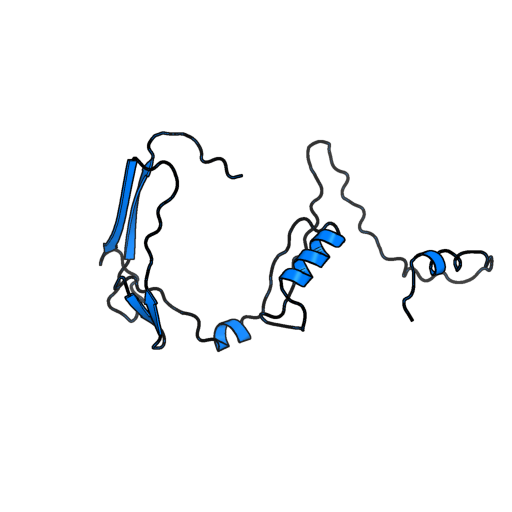 N . GLU A 1 77 ? 10.062 -10.467 3.797 1.00 87.12 77 GLU A N 1
ATOM 569 C CA . GLU A 1 77 ? 10.363 -10.031 5.162 1.00 87.12 77 GLU A CA 1
ATOM 570 C C . GLU A 1 77 ? 9.450 -10.703 6.201 1.00 87.12 77 GLU A C 1
ATOM 572 O O . GLU A 1 77 ? 8.267 -10.916 5.952 1.00 87.12 77 GLU A O 1
ATOM 577 N N . HIS A 1 78 ? 9.986 -11.020 7.382 1.00 86.75 78 HIS A N 1
ATOM 578 C CA . HIS A 1 78 ? 9.185 -11.594 8.458 1.00 86.75 78 HIS A CA 1
ATOM 579 C C . HIS A 1 78 ? 8.202 -10.583 9.038 1.00 86.75 78 HIS A C 1
ATOM 581 O O . HIS A 1 78 ? 8.571 -9.467 9.425 1.00 86.75 78 HIS A O 1
ATOM 587 N N . ASP A 1 79 ? 6.984 -11.060 9.257 1.00 75.06 79 ASP A N 1
ATOM 588 C CA . ASP A 1 79 ? 5.905 -10.272 9.838 1.00 75.06 79 ASP A CA 1
ATOM 589 C C . ASP A 1 79 ? 6.196 -9.822 11.273 1.00 75.06 79 ASP A C 1
ATOM 591 O O . ASP A 1 79 ? 5.669 -8.800 11.690 1.00 75.06 79 ASP A O 1
ATOM 595 N N . TRP A 1 80 ? 7.060 -10.510 12.037 1.00 69.19 80 TRP A N 1
ATOM 596 C CA . TRP A 1 80 ? 7.249 -10.211 13.466 1.00 69.19 80 TRP A CA 1
ATOM 597 C C . TRP A 1 80 ? 7.768 -8.792 13.729 1.00 69.19 80 TRP A C 1
ATOM 599 O O . TRP A 1 80 ? 7.414 -8.188 14.743 1.00 69.19 80 TRP A O 1
ATOM 609 N N . ARG A 1 81 ? 8.577 -8.226 12.822 1.00 64.12 81 ARG A N 1
ATOM 610 C CA . ARG A 1 81 ? 9.042 -6.836 12.946 1.00 64.12 81 ARG A CA 1
ATOM 611 C C . ARG A 1 81 ? 7.989 -5.848 12.458 1.00 64.12 81 ARG A C 1
ATOM 613 O O . ARG A 1 81 ? 7.823 -4.793 13.059 1.00 64.12 81 ARG A O 1
ATOM 620 N N . MET A 1 82 ? 7.227 -6.230 11.438 1.00 61.91 82 MET A N 1
ATOM 621 C CA . MET A 1 82 ? 6.089 -5.457 10.942 1.00 61.91 82 MET A CA 1
ATOM 622 C C . MET A 1 82 ? 4.959 -5.355 11.961 1.00 61.91 82 MET A C 1
ATOM 624 O O . MET A 1 82 ? 4.423 -4.272 12.178 1.00 61.91 82 MET A O 1
ATOM 628 N N . SER A 1 83 ? 4.667 -6.438 12.673 1.00 63.59 83 SER A N 1
ATOM 629 C CA . SER A 1 83 ? 3.718 -6.451 13.781 1.00 63.59 83 SER A CA 1
ATOM 630 C C . SER A 1 83 ? 4.260 -5.737 15.023 1.00 63.59 83 SER A C 1
ATOM 632 O O . SER A 1 83 ? 3.485 -5.161 15.778 1.00 63.59 83 SER A O 1
ATOM 634 N N . ALA A 1 84 ? 5.581 -5.743 15.251 1.00 63.94 84 ALA A N 1
ATOM 635 C CA . ALA A 1 84 ? 6.184 -5.104 16.427 1.00 63.94 84 ALA A CA 1
ATOM 636 C C . ALA A 1 84 ? 6.222 -3.567 16.351 1.00 63.94 84 ALA A C 1
ATOM 638 O O . ALA A 1 84 ? 6.276 -2.918 17.393 1.00 63.94 84 ALA A O 1
ATOM 639 N N . TYR A 1 85 ? 6.186 -2.976 15.151 1.00 65.69 85 TYR A N 1
ATOM 640 C CA . TYR A 1 85 ? 6.210 -1.518 14.971 1.00 65.69 85 TYR A CA 1
ATOM 641 C C . TYR A 1 85 ? 4.827 -0.846 14.995 1.00 65.69 85 TYR A C 1
ATOM 643 O O . TYR A 1 85 ? 4.736 0.333 14.661 1.00 65.69 85 TYR A O 1
ATOM 651 N N . GLY A 1 86 ? 3.768 -1.552 15.416 1.00 68.06 86 GLY A N 1
ATOM 652 C CA . GLY A 1 86 ? 2.434 -0.955 15.567 1.00 68.06 86 GLY A CA 1
ATOM 653 C C . GLY A 1 86 ? 1.884 -0.427 14.242 1.00 68.06 86 GLY A C 1
ATOM 654 O O . GLY A 1 86 ? 1.435 0.716 14.155 1.00 68.06 86 GLY A O 1
ATOM 655 N N . TYR A 1 87 ? 2.010 -1.225 13.178 1.00 72.44 87 TYR A N 1
ATOM 656 C CA . TYR A 1 87 ? 1.408 -0.880 11.897 1.00 72.44 87 TYR A CA 1
ATOM 657 C C . TYR A 1 87 ? -0.108 -0.817 12.017 1.00 72.44 87 TYR A C 1
ATOM 659 O O . TYR A 1 87 ? -0.721 -1.630 12.703 1.00 72.44 87 TYR A O 1
ATOM 667 N N . ARG A 1 88 ? -0.698 0.121 11.273 1.00 80.50 88 ARG A N 1
ATOM 668 C CA . ARG A 1 88 ? -2.145 0.283 11.193 1.00 80.50 88 ARG A CA 1
ATOM 669 C C . ARG A 1 88 ? -2.805 -1.027 10.742 1.00 80.50 88 ARG A C 1
ATOM 671 O O . ARG A 1 88 ? -2.515 -1.493 9.638 1.00 80.50 88 ARG A O 1
ATOM 678 N N . GLY A 1 89 ? -3.675 -1.596 11.575 1.00 81.12 89 GLY A N 1
ATOM 679 C CA . GLY A 1 89 ? -4.347 -2.872 11.312 1.00 81.12 89 GLY A CA 1
ATOM 680 C C . GLY A 1 89 ? -5.621 -2.728 10.479 1.00 81.12 89 GLY A C 1
ATOM 681 O O . GLY A 1 89 ? -5.944 -3.609 9.681 1.00 81.12 89 GLY A O 1
ATOM 682 N N . VAL A 1 90 ? -6.320 -1.605 10.627 1.00 83.81 90 VAL A N 1
ATOM 683 C CA . VAL A 1 90 ? -7.605 -1.312 9.996 1.00 83.81 90 VAL A CA 1
ATOM 684 C C . VAL A 1 90 ? -7.571 0.070 9.346 1.00 83.81 90 VAL A C 1
ATOM 686 O O . VAL A 1 90 ? -6.864 0.982 9.758 1.00 83.81 90 VAL A O 1
ATOM 689 N N . VAL A 1 91 ? -8.315 0.212 8.253 1.00 88.69 91 VAL A N 1
ATOM 690 C CA . VAL A 1 91 ? -8.597 1.506 7.634 1.00 88.69 91 VAL A CA 1
ATOM 691 C C . VAL A 1 91 ? -10.075 1.783 7.785 1.00 88.69 91 VAL A C 1
ATOM 693 O O . VAL A 1 91 ? -10.884 1.091 7.170 1.00 88.69 91 VAL A O 1
ATOM 696 N N . HIS A 1 92 ? -10.402 2.807 8.562 1.00 89.56 92 HIS A N 1
ATOM 697 C CA . HIS A 1 92 ? -11.784 3.136 8.888 1.00 89.56 92 HIS A CA 1
ATOM 698 C C . HIS A 1 92 ? -12.448 4.011 7.828 1.00 89.56 92 HIS A C 1
ATOM 700 O O . HIS A 1 92 ? -13.645 3.883 7.562 1.00 89.56 92 HIS A O 1
ATOM 706 N N . PHE A 1 93 ? -11.669 4.907 7.203 1.00 91.38 93 PHE A N 1
ATOM 707 C CA . PHE A 1 93 ? -12.213 5.984 6.374 1.00 91.38 93 PHE A CA 1
ATOM 708 C C . PHE A 1 93 ? -13.339 6.742 7.092 1.00 91.38 93 PHE A C 1
ATOM 710 O O . PHE A 1 93 ? -14.326 7.108 6.464 1.00 91.38 93 PHE A O 1
ATOM 717 N N . ASP A 1 94 ? -13.214 6.970 8.396 1.00 89.19 94 ASP A N 1
ATOM 718 C CA . ASP A 1 94 ? -14.195 7.688 9.214 1.00 89.19 94 ASP A CA 1
ATOM 719 C C . ASP A 1 94 ? -13.940 9.209 9.217 1.00 89.19 94 ASP A C 1
ATOM 721 O O . ASP A 1 94 ? -14.865 10.011 9.363 1.00 89.19 94 ASP A O 1
ATOM 725 N N . ALA A 1 95 ? -12.694 9.622 8.967 1.00 89.25 95 ALA A N 1
ATOM 726 C CA . ALA A 1 95 ? -12.272 11.007 8.809 1.00 89.25 95 ALA A CA 1
ATOM 727 C C . ALA A 1 95 ? -11.010 11.146 7.933 1.00 89.25 95 ALA A C 1
ATOM 729 O O . ALA A 1 95 ? -10.294 10.190 7.649 1.00 89.25 95 ALA A O 1
ATOM 730 N N . MET A 1 96 ? -10.702 12.379 7.507 1.00 90.06 96 MET A N 1
ATOM 731 C CA . MET A 1 96 ? -9.443 12.681 6.801 1.00 90.06 96 MET A CA 1
ATOM 732 C C . MET A 1 96 ? -8.209 12.514 7.693 1.00 90.06 96 MET A C 1
ATOM 734 O O . MET A 1 96 ? -7.114 12.304 7.178 1.00 90.06 96 MET A O 1
ATOM 738 N N . THR A 1 97 ? -8.394 12.594 9.009 1.00 91.56 97 THR A N 1
ATOM 739 C CA . THR A 1 97 ? -7.410 12.177 10.001 1.00 91.56 97 THR A CA 1
ATOM 740 C C . THR A 1 97 ? -8.073 11.144 10.897 1.00 91.56 97 THR A C 1
ATOM 742 O O . THR A 1 97 ? -8.918 11.502 11.714 1.00 91.56 97 THR A O 1
ATOM 745 N N . GLU A 1 98 ? -7.695 9.884 10.728 1.00 89.75 98 GLU A N 1
ATOM 746 C CA . GLU A 1 98 ? -8.173 8.753 11.527 1.00 89.75 98 GLU A CA 1
ATOM 747 C C . GLU A 1 98 ? -7.146 8.414 12.613 1.00 89.75 98 GLU A C 1
ATOM 749 O O . GLU A 1 98 ? -5.970 8.775 12.512 1.00 89.75 98 GLU A O 1
ATOM 754 N N . LYS A 1 99 ? -7.582 7.759 13.689 1.00 87.81 99 LYS A N 1
ATOM 755 C CA . LYS A 1 99 ? -6.686 7.293 14.750 1.00 87.81 99 LYS A CA 1
ATOM 756 C C . LYS A 1 99 ? -6.693 5.778 14.776 1.00 87.81 99 LYS A C 1
ATOM 758 O O . LYS A 1 99 ? -7.745 5.194 14.984 1.00 87.81 99 LYS A O 1
ATOM 763 N N . GLU A 1 100 ? -5.512 5.188 14.682 1.00 85.06 100 GLU A N 1
ATOM 764 C CA . GLU A 1 100 ? -5.303 3.756 14.885 1.00 85.06 100 GLU A CA 1
ATOM 765 C C . GLU A 1 100 ? -4.159 3.585 15.882 1.00 85.06 100 GLU A C 1
ATOM 767 O O . GLU A 1 100 ? -3.135 4.261 15.757 1.00 85.06 100 GLU A O 1
ATOM 772 N N . ASP A 1 101 ? -4.339 2.730 16.891 1.00 81.81 101 ASP A N 1
ATOM 773 C CA . ASP A 1 101 ? -3.321 2.441 17.910 1.00 81.81 101 ASP A CA 1
ATOM 774 C C . ASP A 1 101 ? -2.730 3.702 18.571 1.00 81.81 101 ASP A C 1
ATOM 776 O O . ASP A 1 101 ? -1.552 3.790 18.913 1.00 81.81 101 ASP A O 1
ATOM 780 N N . GLY A 1 102 ? -3.571 4.728 18.748 1.00 82.50 102 GLY A N 1
ATOM 781 C CA . GLY A 1 102 ? -3.188 6.010 19.346 1.00 82.50 102 GLY A CA 1
ATOM 782 C C . GLY A 1 102 ? -2.392 6.944 18.424 1.00 82.50 102 GLY A C 1
ATOM 783 O O . GLY A 1 102 ? -2.108 8.075 18.825 1.00 82.50 102 GLY A O 1
ATOM 784 N N . LEU A 1 103 ? -2.082 6.527 17.194 1.00 84.50 103 LEU A N 1
ATOM 785 C CA . LEU A 1 103 ? -1.370 7.327 16.202 1.00 84.50 103 LEU A CA 1
ATOM 786 C C . LEU A 1 103 ? -2.349 7.987 15.215 1.00 84.50 103 LEU A C 1
ATOM 788 O O . LEU A 1 103 ? -3.239 7.316 14.687 1.00 84.50 103 LEU A O 1
ATOM 792 N N . PRO A 1 104 ? -2.214 9.300 14.946 1.00 89.62 104 PRO A N 1
ATOM 793 C CA . PRO A 1 104 ? -3.024 9.976 13.943 1.00 89.62 104 PRO A CA 1
ATOM 794 C C . PRO A 1 104 ? -2.487 9.703 12.532 1.00 89.62 104 PRO A C 1
ATOM 796 O O . PRO A 1 104 ? -1.328 9.989 12.228 1.00 89.62 104 PRO A O 1
ATOM 799 N N . TRP A 1 105 ? -3.359 9.232 11.649 1.00 88.56 105 TRP A N 1
ATOM 800 C CA . TRP A 1 105 ? -3.086 9.002 10.236 1.00 88.56 105 TRP A CA 1
ATOM 801 C C . TRP A 1 105 ? -3.882 9.986 9.394 1.00 88.56 105 TRP A C 1
ATOM 803 O O . TRP A 1 105 ? -5.108 9.966 9.396 1.00 88.56 105 TRP A O 1
ATOM 813 N N . THR A 1 106 ? -3.184 10.850 8.658 1.00 92.31 106 THR A N 1
ATOM 814 C CA . THR A 1 106 ? -3.821 11.864 7.811 1.00 92.31 106 THR A CA 1
ATOM 815 C C . THR A 1 106 ? -3.749 11.464 6.346 1.00 92.31 106 THR A C 1
ATOM 817 O O . THR A 1 106 ? -2.667 11.338 5.770 1.00 92.31 106 THR A O 1
ATOM 820 N N . TRP A 1 107 ? -4.912 11.320 5.725 1.00 90.25 107 TRP A N 1
ATOM 821 C CA . TRP A 1 107 ? -5.055 11.104 4.295 1.00 90.25 107 TRP A CA 1
ATOM 822 C C . TRP A 1 107 ? -4.648 12.364 3.528 1.00 90.25 107 TRP A C 1
ATOM 824 O O . TRP A 1 107 ? -5.166 13.454 3.767 1.00 90.25 107 TRP A O 1
ATOM 834 N N . VAL A 1 108 ? -3.731 12.221 2.571 1.00 91.31 108 VAL A N 1
ATOM 835 C CA . VAL A 1 108 ? -3.298 13.323 1.702 1.00 91.31 108 VAL A CA 1
ATOM 836 C C . VAL A 1 108 ? -3.846 13.086 0.298 1.00 91.31 108 VAL A C 1
ATOM 838 O O . VAL A 1 108 ? -3.404 12.147 -0.370 1.00 91.31 108 VAL A O 1
ATOM 841 N N . PRO A 1 109 ? -4.783 13.920 -0.188 1.00 88.06 109 PRO A N 1
ATOM 842 C CA . PRO A 1 109 ? -5.276 13.807 -1.551 1.00 88.06 109 PRO A CA 1
ATOM 843 C C . PRO A 1 109 ? -4.136 13.970 -2.557 1.00 88.06 109 PRO A C 1
ATOM 845 O O . PRO A 1 109 ? -3.345 14.915 -2.488 1.00 88.06 109 PRO A O 1
ATOM 848 N N . ARG A 1 110 ? -4.060 13.055 -3.522 1.00 89.94 110 ARG A N 1
ATOM 849 C CA . ARG A 1 110 ? -3.119 13.123 -4.640 1.00 89.94 110 ARG A CA 1
ATOM 850 C C . ARG A 1 110 ? -3.863 12.835 -5.933 1.00 89.94 110 ARG A C 1
ATOM 852 O O . ARG A 1 110 ? -4.601 11.860 -6.024 1.00 89.94 110 ARG A O 1
ATOM 859 N N . THR A 1 111 ? -3.652 13.688 -6.925 1.00 87.12 111 THR A N 1
ATOM 860 C CA . THR A 1 111 ? -4.182 13.532 -8.279 1.00 87.12 111 THR A CA 1
ATOM 861 C C . THR A 1 111 ? -3.020 13.546 -9.265 1.00 87.12 111 THR A C 1
ATOM 863 O O . THR A 1 111 ? -2.035 14.262 -9.080 1.00 87.12 111 THR A O 1
ATOM 866 N N . SER A 1 112 ? -3.107 12.721 -10.302 1.00 86.38 112 SER A N 1
ATOM 867 C CA . SER A 1 112 ? -2.100 12.626 -11.357 1.00 86.38 112 SER A CA 1
ATOM 868 C C . SER A 1 112 ? -2.756 12.225 -12.681 1.00 86.38 112 SER A C 1
ATOM 870 O O . SER A 1 112 ? -3.872 11.705 -12.704 1.00 86.38 112 SER A O 1
ATOM 872 N N . GLY A 1 113 ? -2.072 12.494 -13.796 1.00 85.94 113 GLY A N 1
ATOM 873 C CA . GLY A 1 113 ? -2.569 12.207 -15.145 1.00 85.94 113 GLY A CA 1
ATOM 874 C C . GLY A 1 113 ? -3.490 13.286 -15.732 1.00 85.94 113 GLY A C 1
ATOM 875 O O . GLY A 1 113 ? -3.692 14.359 -15.164 1.00 85.94 113 GLY A O 1
ATOM 876 N N . SER A 1 114 ? -4.033 13.015 -16.922 1.00 86.50 114 SER A N 1
ATOM 877 C CA . SER A 1 114 ? -4.886 13.947 -17.674 1.00 86.50 114 SER A CA 1
ATOM 878 C C . SER A 1 114 ? -6.364 13.795 -17.305 1.00 86.50 114 SER A C 1
ATOM 880 O O . SER A 1 114 ? -7.168 13.280 -18.084 1.00 86.50 114 SER A O 1
ATOM 882 N N . LEU A 1 115 ? -6.725 14.257 -16.110 1.00 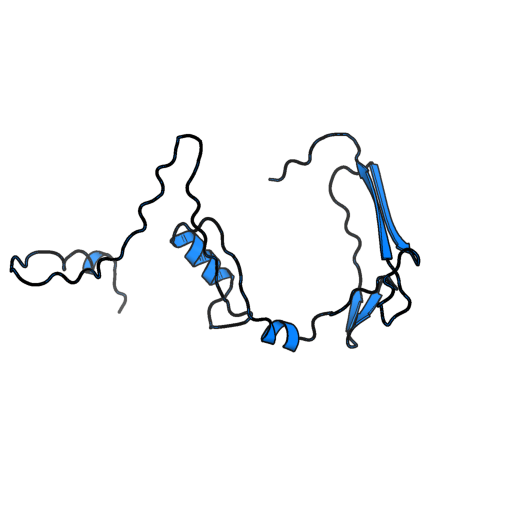88.06 115 LEU A N 1
ATOM 883 C CA . LEU A 1 115 ? -8.098 14.228 -15.595 1.00 88.06 115 LEU A CA 1
ATOM 884 C C . LEU A 1 115 ? -8.872 15.489 -16.010 1.00 88.06 115 LEU A C 1
ATOM 886 O O . LEU A 1 115 ? -8.327 16.592 -15.966 1.00 88.06 115 LEU A O 1
ATOM 890 N N . SER A 1 116 ? -10.124 15.336 -16.445 1.00 89.44 116 SER A N 1
ATOM 891 C CA . SER A 1 116 ? -11.060 16.447 -16.669 1.00 89.44 116 SER A CA 1
ATOM 892 C C . SER A 1 116 ? -11.775 16.829 -15.377 1.00 89.44 116 SER A C 1
ATOM 894 O O . SER A 1 116 ? -11.966 18.011 -15.118 1.00 89.44 116 SER A O 1
ATOM 896 N N . GLU A 1 117 ? -12.108 15.837 -14.552 1.00 89.88 117 GLU A N 1
ATOM 897 C CA . GLU A 1 117 ? -12.706 16.005 -13.229 1.00 89.88 117 GLU A CA 1
ATOM 898 C C . GLU A 1 117 ? -12.174 14.927 -12.282 1.00 89.88 117 GLU A C 1
ATOM 900 O O . GLU A 1 117 ? -11.909 13.793 -12.688 1.00 89.88 117 GLU A O 1
ATOM 905 N N . SER A 1 118 ? -12.033 15.265 -11.002 1.00 92.19 118 SER A N 1
ATOM 906 C CA . SER A 1 118 ? -11.689 14.304 -9.955 1.00 92.19 118 SER A CA 1
ATOM 907 C C . SER A 1 118 ? -12.267 14.738 -8.616 1.00 92.19 118 SER A C 1
ATOM 909 O O . SER A 1 118 ? -12.203 15.918 -8.277 1.00 92.19 118 SER A O 1
ATOM 911 N N . SER A 1 119 ? -12.775 13.791 -7.833 1.00 91.44 119 SER A N 1
ATOM 912 C CA . SER A 1 119 ? -13.193 14.028 -6.454 1.00 91.44 119 SER A CA 1
ATOM 913 C C . SER A 1 119 ? -12.887 12.813 -5.581 1.00 91.44 119 SER A C 1
ATOM 915 O O . SER A 1 119 ? -12.876 11.676 -6.054 1.00 91.44 119 SER A O 1
ATOM 917 N N . GLY A 1 120 ? -12.634 13.062 -4.302 1.00 91.12 120 GLY A N 1
ATOM 918 C CA . GLY A 1 120 ? -12.489 12.042 -3.274 1.00 91.12 120 GLY A CA 1
ATOM 919 C C . GLY A 1 120 ? -13.218 12.514 -2.028 1.00 91.12 120 GLY A C 1
ATOM 920 O O . GLY A 1 120 ? -13.064 13.669 -1.633 1.00 91.12 120 GLY A O 1
ATOM 921 N N . ARG A 1 121 ? -14.045 11.655 -1.436 1.00 90.88 121 ARG A N 1
ATOM 922 C CA . ARG A 1 121 ? -14.708 11.947 -0.163 1.00 90.88 121 ARG A CA 1
ATOM 923 C C . ARG A 1 121 ? -14.968 10.678 0.624 1.00 90.88 121 ARG A C 1
ATOM 925 O O . ARG A 1 121 ? -15.220 9.623 0.046 1.00 90.88 121 ARG A O 1
ATOM 932 N N . ILE A 1 122 ? -14.984 10.824 1.934 1.00 91.56 122 ILE A N 1
ATOM 933 C CA . ILE A 1 122 ? -15.475 9.797 2.839 1.00 91.56 122 ILE A CA 1
ATOM 934 C C . ILE A 1 122 ? -17.005 9.760 2.769 1.00 91.56 122 ILE A C 1
ATOM 936 O O . ILE A 1 122 ? -17.665 10.802 2.746 1.00 91.56 122 ILE A O 1
ATOM 940 N N . VAL A 1 123 ? -17.566 8.558 2.675 1.00 91.44 123 VAL A N 1
ATOM 941 C CA . VAL A 1 123 ? -19.005 8.285 2.705 1.00 91.44 123 VAL A CA 1
ATOM 942 C C . VAL A 1 123 ? -19.311 7.256 3.786 1.00 91.44 123 VAL A C 1
ATOM 944 O O . VAL A 1 123 ? -18.472 6.425 4.104 1.00 91.44 123 VAL A O 1
ATOM 947 N N . THR A 1 124 ? -20.527 7.284 4.323 1.00 89.00 124 THR A N 1
ATOM 948 C CA . THR A 1 124 ? -20.986 6.353 5.370 1.00 89.00 124 THR A CA 1
ATOM 949 C C . THR A 1 124 ? -21.590 5.061 4.810 1.00 89.00 124 THR A C 1
ATOM 951 O O . THR A 1 124 ? -22.005 4.182 5.560 1.00 89.00 124 THR A O 1
ATOM 954 N N . THR A 1 125 ? -21.721 4.944 3.484 1.00 86.88 125 THR A N 1
ATOM 955 C CA . THR A 1 125 ? -22.246 3.748 2.811 1.00 86.88 125 THR A CA 1
ATOM 956 C C . THR A 1 125 ? -21.622 3.609 1.412 1.00 86.88 125 THR A C 1
ATOM 958 O O . THR A 1 125 ? -21.626 4.589 0.656 1.00 86.88 125 THR A O 1
ATOM 961 N N . PRO A 1 126 ? -21.126 2.416 1.025 1.00 88.75 126 PRO A N 1
ATOM 962 C CA . PRO A 1 126 ? -21.042 1.200 1.841 1.00 88.75 126 PRO A CA 1
ATOM 963 C C . PRO A 1 126 ? -20.055 1.372 2.998 1.00 88.75 126 PRO A C 1
ATOM 965 O O . PRO A 1 126 ? -19.341 2.367 3.064 1.00 88.75 126 PRO A O 1
ATOM 968 N N . SER A 1 127 ? -20.065 0.431 3.929 1.00 87.06 127 SER A N 1
ATOM 969 C CA . SER A 1 127 ? -19.133 0.420 5.043 1.00 87.06 127 SER A CA 1
ATOM 970 C C . SER A 1 127 ? -18.930 -1.016 5.531 1.00 87.06 127 SER A C 1
ATOM 972 O O . SER A 1 127 ? -19.778 -1.882 5.284 1.00 87.06 127 SER A O 1
ATOM 974 N N . SER A 1 128 ? -17.769 -1.310 6.121 1.00 83.38 128 SER A N 1
ATOM 975 C CA . SER A 1 128 ? -17.463 -2.673 6.563 1.00 83.38 128 SER A CA 1
ATOM 976 C C . SER A 1 128 ? -18.302 -3.019 7.799 1.00 83.38 128 SER A C 1
ATOM 978 O O . SER A 1 128 ? -18.236 -2.295 8.791 1.00 83.38 128 SER A O 1
ATOM 980 N N . PRO A 1 129 ? -19.060 -4.130 7.794 1.00 83.50 129 PRO A N 1
ATOM 981 C CA . PRO A 1 129 ? -19.870 -4.526 8.946 1.00 83.50 129 PRO A CA 1
ATOM 982 C C . PRO A 1 129 ? -19.033 -4.997 10.146 1.00 83.50 129 PRO A C 1
ATOM 984 O O . PRO A 1 129 ? -19.584 -5.183 11.226 1.00 83.50 129 PRO A O 1
ATOM 987 N N . LEU A 1 130 ? -17.728 -5.224 9.957 1.00 83.69 130 LEU A N 1
ATOM 988 C CA . LEU A 1 130 ? -16.791 -5.659 10.998 1.00 83.69 130 LEU A CA 1
ATOM 989 C C . LEU A 1 130 ? -15.843 -4.543 11.451 1.00 83.69 130 LEU A C 1
ATOM 991 O O . LEU A 1 130 ? -14.894 -4.813 12.182 1.00 83.69 130 LEU A O 1
ATOM 995 N N . ASP A 1 131 ? -16.061 -3.310 10.996 1.00 83.75 131 ASP A N 1
ATOM 996 C CA . ASP A 1 131 ? -15.275 -2.178 11.467 1.00 83.75 131 ASP A CA 1
ATOM 997 C C . ASP A 1 131 ? -15.657 -1.848 12.925 1.00 83.75 131 ASP A C 1
ATOM 999 O O . ASP A 1 131 ? -16.844 -1.669 13.214 1.00 83.75 131 ASP A O 1
ATOM 1003 N N . PRO A 1 132 ? -14.693 -1.796 13.862 1.00 77.69 132 PRO A N 1
ATOM 1004 C CA . PRO A 1 132 ? -14.967 -1.462 15.259 1.00 77.69 132 PRO A CA 1
ATOM 1005 C C . PRO A 1 132 ? -15.299 0.027 15.490 1.00 77.69 132 PRO A C 1
ATOM 1007 O O . PRO A 1 132 ? -15.736 0.384 16.586 1.00 77.69 132 PRO A O 1
ATOM 1010 N N . SER A 1 133 ? -15.087 0.895 14.496 1.00 73.69 133 SER A N 1
ATOM 1011 C CA . SER A 1 133 ? -15.366 2.337 14.517 1.00 73.69 133 SER A CA 1
ATOM 1012 C C . SER A 1 133 ? -16.645 2.686 13.727 1.00 73.69 133 SER A C 1
ATOM 1014 O O . SER A 1 133 ? -17.314 1.806 13.187 1.00 73.69 133 SER A O 1
ATOM 1016 N N . VAL A 1 134 ? -17.037 3.971 13.665 1.00 69.75 134 VAL A N 1
ATOM 1017 C CA . VAL A 1 134 ? -18.166 4.395 12.810 1.00 69.75 134 VAL A CA 1
ATOM 1018 C C . VAL A 1 134 ? -17.783 4.133 11.348 1.00 69.75 134 VAL A C 1
ATOM 1020 O O . VAL A 1 134 ? -16.873 4.782 10.839 1.00 69.75 134 VAL A O 1
ATOM 1023 N N . PRO A 1 135 ? -18.463 3.216 10.645 1.00 67.56 135 PRO A N 1
ATOM 1024 C CA . PRO A 1 135 ? -17.878 2.599 9.469 1.00 67.56 135 PRO A CA 1
ATOM 1025 C C . PRO A 1 135 ? -18.012 3.535 8.255 1.00 67.56 135 PRO A C 1
ATOM 1027 O O . PRO A 1 135 ? -19.112 3.979 7.903 1.00 67.56 135 PRO A O 1
ATOM 1030 N N . GLY A 1 136 ? -16.882 3.834 7.611 1.00 83.94 136 GLY A N 1
ATOM 1031 C CA . GLY A 1 136 ? -16.799 4.683 6.428 1.00 83.94 136 GLY A CA 1
ATOM 1032 C C . GLY A 1 136 ? -16.294 3.946 5.189 1.00 83.94 136 GLY A C 1
ATOM 1033 O O . GLY A 1 136 ? -15.966 2.760 5.190 1.00 83.94 136 GLY A O 1
ATOM 1034 N N . SER A 1 137 ? -16.273 4.648 4.065 1.00 91.12 137 SER A N 1
ATOM 1035 C CA . SER A 1 137 ? -15.612 4.214 2.838 1.00 91.12 137 SER A CA 1
ATOM 1036 C C . SER A 1 137 ? -15.127 5.420 2.060 1.00 91.12 137 SER A C 1
ATOM 1038 O O . SER A 1 137 ? -15.784 6.461 2.013 1.00 91.12 137 SER A O 1
ATOM 1040 N N . LEU A 1 138 ? -13.990 5.277 1.387 1.00 92.25 138 LEU A N 1
ATOM 1041 C CA . LEU A 1 138 ? -13.514 6.294 0.465 1.00 92.25 138 LEU A CA 1
ATOM 1042 C C . LEU A 1 138 ? -14.217 6.142 -0.887 1.00 92.25 138 LEU A C 1
ATOM 1044 O O . LEU A 1 138 ? -13.995 5.181 -1.622 1.00 92.25 138 LEU A O 1
ATOM 1048 N N . ARG A 1 139 ? -15.030 7.133 -1.256 1.00 91.75 139 ARG A N 1
ATOM 1049 C CA . ARG A 1 139 ? -15.564 7.263 -2.611 1.00 91.75 139 ARG A CA 1
ATOM 1050 C C . ARG A 1 139 ? -14.640 8.147 -3.434 1.00 91.75 139 ARG A C 1
ATOM 1052 O O . ARG A 1 139 ? -14.526 9.343 -3.167 1.00 91.75 139 ARG A O 1
ATOM 1059 N N . VAL A 1 140 ? -14.052 7.571 -4.477 1.00 93.00 140 VAL A N 1
ATOM 1060 C CA . VAL A 1 140 ? -13.253 8.294 -5.472 1.00 93.00 140 VAL A CA 1
ATOM 1061 C C . VAL A 1 140 ? -13.996 8.308 -6.802 1.00 93.00 140 VAL A C 1
ATOM 1063 O O . VAL A 1 140 ? -14.543 7.295 -7.233 1.00 93.00 140 VAL A O 1
ATOM 1066 N N . THR A 1 141 ? -14.026 9.463 -7.458 1.00 91.81 141 THR A N 1
ATOM 1067 C CA . THR A 1 141 ? -14.502 9.616 -8.835 1.00 91.81 141 THR A CA 1
ATOM 1068 C C . THR A 1 141 ? -13.422 10.307 -9.644 1.00 91.81 141 THR A C 1
ATOM 1070 O O . THR A 1 141 ? -12.881 11.320 -9.204 1.00 91.81 141 THR A O 1
ATOM 1073 N N . ALA A 1 142 ? -13.139 9.812 -10.839 1.00 91.56 142 ALA A N 1
ATOM 1074 C CA . ALA A 1 142 ? -12.220 10.457 -11.759 1.00 91.56 142 ALA A CA 1
ATOM 1075 C C . ALA A 1 142 ? -12.729 10.284 -13.186 1.00 91.56 142 ALA A C 1
ATOM 1077 O O . ALA A 1 142 ? -13.165 9.198 -13.566 1.00 91.56 142 ALA A O 1
ATOM 1078 N N . THR A 1 143 ? -12.643 11.355 -13.964 1.00 90.25 143 THR A N 1
ATOM 1079 C CA . THR A 1 143 ? -12.991 11.375 -15.381 1.00 90.25 143 THR A CA 1
ATOM 1080 C C . THR A 1 143 ? -11.745 11.783 -16.153 1.00 90.25 143 THR A C 1
ATOM 1082 O O . THR A 1 143 ? -11.119 12.798 -15.848 1.00 90.25 143 THR A O 1
ATOM 1085 N N . SER A 1 144 ? -11.344 10.983 -17.137 1.00 86.12 144 SER A N 1
ATOM 1086 C CA . SER A 1 144 ? -10.213 11.292 -18.017 1.00 86.12 144 SER A CA 1
ATOM 1087 C C . SER A 1 144 ? -10.602 12.311 -19.091 1.00 86.12 144 SER A C 1
ATOM 1089 O O . SER A 1 144 ? -11.712 12.250 -19.616 1.00 86.12 144 SER A O 1
ATOM 1091 N N . LYS A 1 145 ? -9.658 13.157 -19.529 1.00 80.50 145 LYS A N 1
ATOM 1092 C CA . LYS A 1 145 ? -9.834 14.051 -20.695 1.00 80.50 145 LYS A CA 1
ATOM 1093 C C . LYS A 1 145 ? -9.973 13.315 -22.047 1.00 80.50 145 LYS A C 1
ATOM 1095 O O . LYS A 1 145 ? -10.225 13.972 -23.050 1.00 80.50 145 LYS A O 1
ATOM 1100 N N . GLY A 1 146 ? -9.807 11.987 -22.102 1.00 70.06 146 GLY A N 1
ATOM 1101 C CA . GLY A 1 146 ? -9.961 11.175 -23.318 1.00 70.06 146 GLY A CA 1
ATOM 1102 C C . GLY A 1 146 ? -9.522 9.712 -23.144 1.00 70.06 146 GLY A C 1
ATOM 1103 O O . GLY A 1 146 ? -8.930 9.360 -22.128 1.00 70.06 146 GLY A O 1
ATOM 1104 N N . SER A 1 147 ? -9.802 8.867 -24.145 1.00 59.78 147 SER A N 1
ATOM 1105 C CA . SER A 1 147 ? -9.639 7.397 -24.157 1.00 59.78 147 SER A CA 1
ATOM 1106 C C . SER A 1 147 ? -8.205 6.880 -24.360 1.00 59.78 147 SER A C 1
ATOM 1108 O O . SER A 1 147 ? -8.007 5.727 -24.745 1.00 59.78 147 SER A O 1
ATOM 1110 N N . SER A 1 148 ? -7.186 7.712 -24.160 1.00 55.56 148 SER A N 1
ATOM 1111 C CA . SER A 1 148 ? -5.797 7.281 -24.327 1.00 55.56 148 SER A CA 1
ATOM 1112 C C . SER A 1 148 ? -5.402 6.310 -23.211 1.00 55.56 148 SER A C 1
ATOM 1114 O O . SER A 1 148 ? -5.405 6.685 -22.038 1.00 55.56 148 SER A O 1
ATOM 1116 N N . VAL A 1 149 ? -5.042 5.079 -23.588 1.00 51.03 149 VAL A N 1
ATOM 1117 C CA . VAL A 1 149 ? -4.437 4.070 -22.705 1.00 51.03 149 VAL A CA 1
ATOM 1118 C C . VAL A 1 149 ? -3.220 4.682 -22.009 1.00 51.03 149 VAL A C 1
ATOM 1120 O O . VAL A 1 149 ? -2.338 5.235 -22.669 1.00 51.03 149 VAL A O 1
ATOM 1123 N N . ALA A 1 150 ? -3.172 4.592 -20.679 1.00 39.22 150 ALA A N 1
ATOM 1124 C CA . ALA A 1 150 ? -2.007 5.008 -19.912 1.00 39.22 150 ALA A CA 1
ATOM 1125 C C . ALA A 1 150 ? -0.833 4.078 -20.246 1.00 39.22 150 ALA A C 1
ATOM 1127 O O . ALA A 1 150 ? -0.851 2.896 -19.907 1.00 39.22 150 ALA A O 1
ATOM 1128 N N . VAL A 1 151 ? 0.177 4.607 -20.933 1.00 49.97 151 VAL A N 1
ATOM 1129 C CA . VAL A 1 151 ? 1.441 3.902 -21.164 1.00 49.97 151 VAL A CA 1
ATOM 1130 C C . VAL A 1 151 ? 2.371 4.245 -20.011 1.00 49.97 151 VAL A C 1
ATOM 1132 O O . VAL A 1 151 ? 2.732 5.408 -19.828 1.00 49.97 151 VAL A O 1
ATOM 1135 N N . ASN A 1 152 ? 2.716 3.235 -19.218 1.00 33.00 152 ASN A N 1
ATOM 1136 C CA . ASN A 1 152 ? 3.669 3.364 -18.126 1.00 33.00 152 ASN A CA 1
ATOM 1137 C C . ASN A 1 152 ? 5.090 3.377 -18.720 1.00 33.00 152 ASN A C 1
ATOM 1139 O O . ASN A 1 152 ? 5.431 2.488 -19.503 1.00 33.00 152 ASN A O 1
ATOM 1143 N N . ARG A 1 153 ? 5.891 4.388 -18.385 1.00 37.38 153 ARG A N 1
ATOM 1144 C CA . ARG A 1 153 ? 7.347 4.386 -18.564 1.00 37.38 1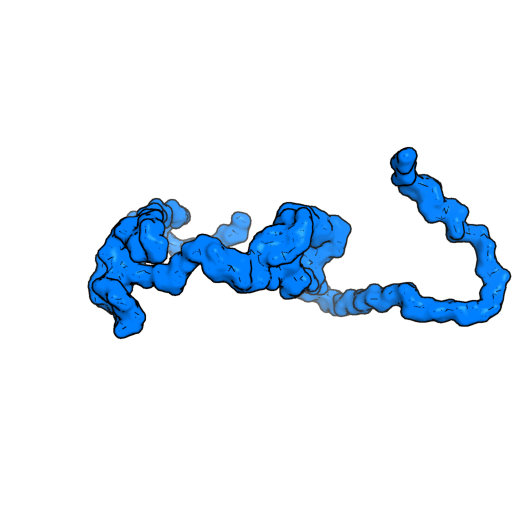53 ARG A CA 1
ATOM 1145 C C . ARG A 1 153 ? 7.985 4.561 -17.203 1.00 37.38 153 ARG A C 1
ATOM 1147 O O . ARG A 1 153 ? 7.479 5.429 -16.459 1.00 37.38 153 ARG A O 1
#

Radius of gyration: 26.87 Å; chains: 1; bounding box: 71×56×50 Å